Protein AF-A0A9E0L9Y4-F1 (afdb_monomer_lite)

pLDDT: mean 95.51, std 2.84, range [83.06, 98.81]

Sequence (132 aa):
MFTPKTFNIPPLKGISSKTIEEHIKLYEGYVKNANLIIEKMSTLDSEKDPYVAGELFRRFSFEYNGMRNHEVYFASLEGGAVPMNPESHLGKRLLELFGSYESFVKEFSSLAVTRGIGWAVLWYDKNEDKFL

Secondary structure (DSSP, 8-state):
---PPP--PPPPSSS-HHHHHHHHHHHHHHHHHHHHHHHHHHH--TTT-HHHHHHHHHHHHHHHHHHHHHHHHHHHHTT------TTSHHHHHHHHHHSSHHHHHHHHHHHHT-SSS------EETTTTEE-

Radius of gyration: 18.81 Å; chains: 1; bounding box: 45×30×52 Å

Structure (mmCIF, N/CA/C/O backbone):
data_AF-A0A9E0L9Y4-F1
#
_entry.id   AF-A0A9E0L9Y4-F1
#
loop_
_atom_site.group_PDB
_atom_site.id
_atom_site.type_symbol
_atom_site.label_atom_id
_atom_site.label_alt_id
_atom_site.label_comp_id
_atom_site.label_asym_id
_atom_site.label_entity_id
_atom_site.label_seq_id
_atom_site.pdbx_PDB_ins_code
_atom_site.Cartn_x
_atom_site.Cartn_y
_atom_site.Cartn_z
_atom_site.occupancy
_atom_site.B_iso_or_equiv
_atom_site.auth_seq_id
_atom_site.auth_comp_id
_atom_site.auth_asym_id
_atom_site.auth_atom_id
_atom_site.pdbx_PDB_model_num
ATOM 1 N N . MET A 1 1 ? -3.004 -7.851 18.072 1.00 92.69 1 MET A N 1
ATOM 2 C CA . MET A 1 1 ? -2.179 -6.633 17.939 1.00 92.69 1 MET A CA 1
ATOM 3 C C . MET A 1 1 ? -1.202 -6.829 16.794 1.00 92.69 1 MET A C 1
ATOM 5 O O . MET A 1 1 ? -0.738 -7.947 16.607 1.00 92.69 1 MET A O 1
ATOM 9 N N . PHE A 1 2 ? -0.952 -5.790 16.005 1.00 98.00 2 PHE A N 1
ATOM 10 C CA . PHE A 1 2 ? -0.016 -5.792 14.882 1.00 98.00 2 PHE A CA 1
ATOM 11 C C . PHE A 1 2 ? 1.421 -5.563 15.357 1.00 98.00 2 PHE A C 1
ATOM 13 O O . PHE A 1 2 ? 1.645 -4.872 16.351 1.00 98.00 2 PHE A O 1
ATOM 20 N N . THR A 1 3 ? 2.384 -6.105 14.619 1.00 98.19 3 THR A N 1
ATOM 21 C CA . THR A 1 3 ? 3.818 -5.937 14.876 1.00 98.19 3 THR A CA 1
ATOM 22 C C . THR A 1 3 ? 4.461 -5.303 13.645 1.00 98.19 3 THR A C 1
ATOM 24 O O . THR A 1 3 ? 4.167 -5.767 12.540 1.00 98.19 3 THR A O 1
ATOM 27 N N . PRO A 1 4 ? 5.313 -4.270 13.800 1.00 98.12 4 PRO A N 1
ATOM 28 C CA . PRO A 1 4 ? 6.028 -3.698 12.668 1.00 98.12 4 PRO A CA 1
ATOM 29 C C . PRO A 1 4 ? 6.896 -4.755 11.983 1.00 98.12 4 PRO A C 1
ATOM 31 O O . PRO A 1 4 ? 7.601 -5.517 12.646 1.00 98.12 4 PRO A O 1
ATOM 34 N N . LYS A 1 5 ? 6.839 -4.800 10.654 1.00 98.19 5 LYS A N 1
ATOM 35 C CA . LYS A 1 5 ? 7.752 -5.590 9.831 1.00 98.19 5 LYS A CA 1
ATOM 36 C C . LYS A 1 5 ? 9.070 -4.843 9.664 1.00 98.19 5 LYS A C 1
ATOM 38 O O . LYS A 1 5 ? 9.111 -3.615 9.701 1.00 98.19 5 LYS A O 1
ATOM 43 N N . THR A 1 6 ? 10.132 -5.602 9.445 1.00 97.25 6 THR A N 1
ATOM 44 C CA . THR A 1 6 ? 11.429 -5.080 9.023 1.00 97.25 6 THR A CA 1
ATOM 45 C C . THR A 1 6 ? 11.583 -5.266 7.518 1.00 97.25 6 THR A C 1
ATOM 47 O O . THR A 1 6 ? 11.023 -6.201 6.949 1.00 97.25 6 THR A O 1
ATOM 50 N N . PHE A 1 7 ? 12.339 -4.373 6.881 1.00 96.88 7 PHE A N 1
ATOM 51 C CA . PHE A 1 7 ? 12.562 -4.385 5.437 1.00 96.88 7 PHE A CA 1
ATOM 52 C C . PHE A 1 7 ? 14.043 -4.160 5.149 1.00 96.88 7 PHE A C 1
ATOM 54 O O . PHE A 1 7 ? 14.671 -3.293 5.764 1.00 96.88 7 PHE A O 1
ATOM 61 N N . ASN A 1 8 ? 14.601 -4.917 4.210 1.00 94.94 8 ASN A N 1
ATOM 62 C CA . ASN A 1 8 ? 15.976 -4.764 3.753 1.00 94.94 8 ASN A CA 1
ATOM 63 C C . ASN A 1 8 ? 16.010 -4.057 2.392 1.00 94.94 8 ASN A C 1
ATOM 65 O O . ASN A 1 8 ? 16.024 -4.688 1.332 1.00 94.94 8 ASN A O 1
ATOM 69 N N . ILE A 1 9 ? 16.007 -2.724 2.433 1.00 95.94 9 ILE A N 1
ATOM 70 C CA . ILE A 1 9 ? 15.934 -1.876 1.240 1.00 95.94 9 ILE A CA 1
ATOM 71 C C . ILE A 1 9 ? 17.350 -1.404 0.869 1.00 95.94 9 ILE A C 1
ATOM 73 O O . ILE A 1 9 ? 17.975 -0.689 1.659 1.00 95.94 9 ILE A O 1
ATOM 77 N N . PRO A 1 10 ? 17.879 -1.770 -0.315 1.00 94.94 10 PRO A N 1
ATOM 78 C CA . PRO A 1 10 ? 19.172 -1.273 -0.776 1.00 94.94 10 PRO A CA 1
ATOM 79 C C . PRO A 1 10 ? 19.105 0.229 -1.115 1.00 94.94 10 PRO A C 1
ATOM 81 O O . PRO A 1 10 ? 18.015 0.785 -1.258 1.00 94.94 10 PRO A O 1
ATOM 84 N N . PRO A 1 11 ? 20.251 0.915 -1.297 1.00 94.69 11 PRO A N 1
ATOM 85 C CA . PRO A 1 11 ? 20.261 2.298 -1.765 1.00 94.69 11 PRO A CA 1
ATOM 86 C C . PRO A 1 11 ? 19.456 2.471 -3.060 1.00 94.69 11 PRO A C 1
ATOM 88 O O . PRO A 1 11 ? 19.678 1.762 -4.043 1.00 94.69 11 PRO A O 1
ATOM 91 N N . LEU A 1 12 ? 18.531 3.431 -3.063 1.00 94.50 12 LEU A N 1
ATOM 92 C CA . LEU A 1 12 ? 17.633 3.682 -4.187 1.00 94.50 12 LEU A CA 1
ATOM 93 C C . LEU A 1 12 ? 18.107 4.867 -5.030 1.00 94.50 12 LEU A C 1
ATOM 95 O O . LEU A 1 12 ? 18.685 5.836 -4.536 1.00 94.50 12 LEU A O 1
ATOM 99 N N . LYS A 1 13 ? 17.802 4.824 -6.328 1.00 92.50 13 LYS A N 1
ATOM 100 C CA . LYS A 1 13 ? 17.997 5.964 -7.228 1.00 92.50 13 LYS A CA 1
ATOM 101 C C . LYS A 1 13 ? 16.803 6.911 -7.111 1.00 92.50 13 LYS A C 1
ATOM 103 O O . LYS A 1 13 ? 15.674 6.508 -7.359 1.00 92.50 13 LYS A O 1
ATOM 108 N N . GLY A 1 14 ? 17.056 8.173 -6.773 1.00 93.56 14 GLY A N 1
ATOM 109 C CA . GLY A 1 14 ? 16.019 9.213 -6.689 1.00 93.56 14 GLY A CA 1
ATOM 110 C C . GLY A 1 14 ? 15.270 9.282 -5.353 1.00 93.56 14 GLY A C 1
ATOM 111 O O . GLY A 1 14 ? 14.538 10.241 -5.135 1.00 93.56 14 GLY A O 1
ATOM 112 N N . ILE A 1 15 ? 15.496 8.334 -4.436 1.00 95.38 15 ILE A N 1
ATOM 113 C CA . ILE A 1 15 ? 14.976 8.366 -3.063 1.00 95.38 15 ILE A CA 1
ATOM 114 C C . ILE A 1 15 ? 16.157 8.211 -2.108 1.00 95.38 15 ILE A C 1
ATOM 116 O O . ILE A 1 15 ? 16.886 7.224 -2.168 1.00 95.38 15 ILE A O 1
ATOM 120 N N . SER A 1 16 ? 16.369 9.197 -1.237 1.00 96.94 16 SER A N 1
ATOM 121 C CA . SER A 1 16 ? 17.499 9.167 -0.306 1.00 96.94 16 SER A CA 1
ATOM 122 C C . SER A 1 16 ? 17.293 8.131 0.802 1.00 96.94 16 SER A C 1
ATOM 124 O O . SER A 1 16 ? 16.162 7.890 1.232 1.00 96.94 16 SER A O 1
ATOM 126 N N . SER A 1 17 ? 18.385 7.588 1.349 1.00 95.88 17 SER A N 1
ATOM 127 C CA . SER A 1 17 ? 18.316 6.704 2.522 1.00 95.88 17 SER A CA 1
ATOM 128 C C . SER A 1 17 ? 17.635 7.383 3.712 1.00 95.88 17 SER A C 1
ATOM 130 O O . SER A 1 17 ? 16.898 6.734 4.449 1.00 95.88 17 SER A O 1
ATOM 132 N N . LYS A 1 18 ? 17.811 8.705 3.863 1.00 97.75 18 LYS A N 1
ATOM 133 C CA . LYS A 1 18 ? 17.142 9.479 4.914 1.00 97.75 18 LYS A CA 1
ATOM 134 C C . LYS A 1 18 ? 15.627 9.519 4.720 1.00 97.75 18 LYS A C 1
ATOM 136 O O . LYS A 1 18 ? 14.884 9.386 5.683 1.00 97.75 18 LYS A O 1
ATOM 141 N N . THR A 1 19 ? 15.163 9.660 3.479 1.00 97.75 19 THR A N 1
ATOM 142 C CA . THR A 1 19 ? 13.734 9.593 3.153 1.00 97.75 19 THR A CA 1
ATOM 143 C C . THR A 1 19 ? 13.156 8.234 3.536 1.00 97.75 19 THR A C 1
ATOM 145 O O . THR A 1 19 ? 12.106 8.199 4.160 1.00 97.75 19 THR A O 1
ATOM 148 N N . ILE A 1 20 ? 13.844 7.131 3.221 1.00 97.44 20 ILE A N 1
ATOM 149 C CA . ILE A 1 20 ? 13.393 5.782 3.601 1.00 97.44 20 ILE A CA 1
ATOM 150 C C . ILE A 1 20 ? 13.353 5.610 5.124 1.00 97.44 20 ILE A C 1
ATOM 152 O O . ILE A 1 20 ? 12.348 5.134 5.642 1.00 97.44 20 ILE A O 1
ATOM 156 N N . GLU A 1 21 ? 14.388 6.052 5.846 1.00 97.38 21 GLU A N 1
ATOM 157 C CA . GLU A 1 21 ? 14.438 5.992 7.315 1.00 97.38 21 GLU A CA 1
ATOM 158 C C . GLU A 1 21 ? 13.239 6.710 7.958 1.00 97.38 21 GLU A C 1
ATOM 160 O O . GLU A 1 21 ? 12.547 6.145 8.804 1.00 97.38 21 GLU A O 1
ATOM 165 N N . GLU A 1 22 ? 12.957 7.946 7.540 1.00 98.38 22 GLU A N 1
ATOM 166 C CA . GLU A 1 22 ? 11.822 8.710 8.071 1.00 98.38 22 GLU A CA 1
ATOM 167 C C . GLU A 1 22 ? 10.470 8.111 7.649 1.00 98.38 22 GLU A C 1
ATOM 169 O O . GLU A 1 22 ? 9.513 8.121 8.424 1.00 98.38 22 GLU A O 1
ATOM 174 N N . HIS A 1 23 ? 10.386 7.526 6.452 1.00 98.06 23 HIS A N 1
ATOM 175 C CA . HIS A 1 23 ? 9.164 6.881 5.974 1.00 98.06 23 HIS A CA 1
ATOM 176 C C . HIS A 1 23 ? 8.850 5.594 6.757 1.00 98.06 23 HIS A C 1
ATOM 178 O O . HIS A 1 23 ? 7.684 5.310 7.030 1.00 98.06 23 HIS A O 1
ATOM 184 N N . ILE A 1 24 ? 9.874 4.844 7.181 1.00 98.38 24 ILE A N 1
ATOM 185 C CA . ILE A 1 24 ? 9.710 3.680 8.066 1.00 98.38 24 ILE A CA 1
ATOM 186 C C . ILE A 1 24 ? 9.186 4.116 9.443 1.00 98.38 24 ILE A C 1
ATOM 188 O O . ILE A 1 24 ? 8.264 3.489 9.957 1.00 98.38 24 ILE A O 1
ATOM 192 N N . LYS A 1 25 ? 9.671 5.231 10.010 1.00 98.38 25 LYS A N 1
ATOM 193 C CA . LYS A 1 25 ? 9.135 5.770 11.279 1.00 98.38 25 LYS A CA 1
ATOM 194 C C . LYS A 1 25 ? 7.657 6.151 11.169 1.00 98.38 25 LYS A C 1
ATOM 196 O O . LYS A 1 25 ? 6.880 5.904 12.091 1.00 98.38 25 LYS A O 1
ATOM 201 N N . LEU A 1 26 ? 7.248 6.732 10.037 1.00 98.31 26 LEU A N 1
ATOM 202 C CA . LEU A 1 26 ? 5.835 7.006 9.761 1.00 98.31 26 LEU A CA 1
ATOM 203 C C . LEU A 1 26 ? 5.013 5.703 9.735 1.00 98.31 26 LEU A C 1
ATOM 205 O O . LEU A 1 26 ? 3.955 5.635 10.363 1.00 98.31 26 LEU A O 1
ATOM 209 N N . TYR A 1 27 ? 5.525 4.656 9.079 1.00 98.69 27 TYR A N 1
ATOM 210 C CA . TYR A 1 27 ? 4.926 3.318 9.086 1.00 98.69 27 TYR A CA 1
ATOM 211 C C . TYR A 1 27 ? 4.773 2.728 10.494 1.00 98.69 27 TYR A C 1
ATOM 213 O O . TYR A 1 27 ? 3.687 2.272 10.855 1.00 98.69 27 TYR A O 1
ATOM 221 N N . GLU A 1 28 ? 5.819 2.782 11.316 1.00 98.69 28 GLU A N 1
ATOM 222 C CA . GLU A 1 28 ? 5.767 2.328 12.710 1.00 98.69 28 GLU A CA 1
ATOM 223 C C . GLU A 1 28 ? 4.702 3.091 13.512 1.00 98.69 28 GLU A C 1
ATOM 225 O O . GLU A 1 28 ? 4.001 2.509 14.347 1.00 98.69 28 GLU A O 1
ATOM 230 N N . GLY A 1 29 ? 4.519 4.380 13.207 1.00 98.69 29 GLY A N 1
ATOM 231 C CA . GLY A 1 29 ? 3.425 5.201 13.716 1.00 98.69 29 GLY A CA 1
ATOM 232 C C . GLY A 1 29 ? 2.044 4.632 13.378 1.00 98.69 29 GLY A C 1
ATOM 233 O O . GLY A 1 29 ? 1.220 4.486 14.283 1.00 98.69 29 GLY A O 1
ATOM 234 N N . TYR A 1 30 ? 1.805 4.246 12.118 1.00 98.75 30 TYR A N 1
ATOM 235 C CA . TYR A 1 30 ? 0.547 3.609 11.701 1.00 98.75 30 TYR A CA 1
ATOM 236 C C . TYR A 1 30 ? 0.284 2.303 12.462 1.00 98.75 30 TYR A C 1
ATOM 238 O O . TYR A 1 30 ? -0.822 2.090 12.962 1.00 98.75 30 TYR A O 1
ATOM 246 N N . VAL A 1 31 ? 1.305 1.452 12.624 1.00 98.81 31 VAL A N 1
ATOM 247 C CA . VAL A 1 31 ? 1.189 0.194 13.386 1.00 98.81 31 VAL A CA 1
ATOM 248 C C . VAL A 1 31 ? 0.796 0.473 14.839 1.00 98.81 31 VAL A C 1
ATOM 250 O O . VAL A 1 31 ? -0.153 -0.119 15.364 1.00 98.81 31 VAL A O 1
ATOM 253 N N . LYS A 1 32 ? 1.501 1.405 15.493 1.00 98.75 32 LYS A N 1
ATOM 254 C CA . LYS A 1 32 ? 1.240 1.801 16.882 1.00 98.75 32 LYS A CA 1
ATOM 255 C C . LYS A 1 32 ? -0.176 2.347 17.057 1.00 98.75 32 LYS A C 1
ATOM 257 O O . LYS A 1 32 ? -0.869 1.967 17.998 1.00 98.75 32 LYS A O 1
ATOM 262 N N . ASN A 1 33 ? -0.612 3.232 16.168 1.00 98.69 33 ASN A N 1
ATOM 263 C CA . ASN A 1 33 ? -1.914 3.881 16.282 1.00 98.69 33 ASN A CA 1
ATOM 264 C C . ASN A 1 33 ? -3.071 2.925 15.973 1.00 98.69 33 ASN A C 1
ATOM 266 O O . ASN A 1 33 ? -4.084 2.977 16.667 1.00 98.69 33 ASN A O 1
ATOM 270 N N . ALA A 1 34 ? -2.929 2.027 14.991 1.00 98.62 34 ALA A N 1
ATOM 271 C CA . ALA A 1 34 ? -3.931 0.995 14.720 1.00 98.62 34 ALA A CA 1
ATOM 272 C C . ALA A 1 34 ? -4.168 0.115 15.959 1.00 98.62 34 ALA A C 1
ATOM 274 O O . ALA A 1 34 ? -5.309 -0.138 16.341 1.00 98.62 34 ALA A O 1
ATOM 275 N N . ASN A 1 35 ? -3.084 -0.281 16.629 1.00 98.69 35 ASN A N 1
ATOM 276 C CA . ASN A 1 35 ? -3.117 -1.003 17.899 1.00 98.69 35 ASN A CA 1
ATOM 277 C C . ASN A 1 35 ? -3.792 -0.200 19.022 1.00 98.69 35 ASN A C 1
ATOM 279 O O . ASN A 1 35 ? -4.707 -0.706 19.668 1.00 98.69 35 ASN A O 1
ATOM 283 N N . LEU A 1 36 ? -3.405 1.065 19.212 1.00 98.38 36 LEU A N 1
ATOM 284 C CA . LEU A 1 36 ? -4.005 1.939 20.225 1.00 98.38 36 LEU A CA 1
ATOM 285 C C . LEU A 1 36 ? -5.519 2.113 20.021 1.00 98.38 36 LEU A C 1
ATOM 287 O O . LEU A 1 36 ? -6.274 2.216 20.985 1.00 98.38 36 LEU A O 1
ATOM 291 N N . ILE A 1 37 ? -5.984 2.170 18.772 1.00 98.06 37 ILE A N 1
ATOM 292 C CA . ILE A 1 37 ? -7.417 2.285 18.479 1.00 98.06 37 ILE A CA 1
ATOM 293 C C . ILE A 1 37 ? -8.148 0.989 18.823 1.00 98.06 37 ILE A C 1
ATOM 295 O O . ILE A 1 37 ? -9.207 1.064 19.438 1.00 98.06 37 ILE A O 1
ATOM 299 N N . ILE A 1 38 ? -7.576 -0.179 18.507 1.00 97.69 38 ILE A N 1
ATOM 300 C CA . ILE A 1 38 ? -8.135 -1.477 18.920 1.00 97.69 38 ILE A CA 1
ATOM 301 C C . ILE A 1 38 ? -8.293 -1.535 20.446 1.00 97.69 38 ILE A C 1
ATOM 303 O O . ILE A 1 38 ? -9.341 -1.949 20.935 1.00 97.69 38 ILE A O 1
ATOM 307 N N . GLU A 1 39 ? -7.287 -1.078 21.196 1.00 97.50 39 GLU A N 1
ATOM 308 C CA . GLU A 1 39 ? -7.346 -1.012 22.663 1.00 97.50 39 GLU A CA 1
ATOM 309 C C . GLU A 1 39 ? -8.447 -0.070 23.166 1.00 97.50 39 GLU A C 1
ATOM 311 O O . GLU A 1 39 ? -9.162 -0.405 24.103 1.00 97.50 39 GLU A O 1
ATOM 316 N N . LYS A 1 40 ? -8.624 1.100 22.544 1.00 96.62 40 LYS A N 1
ATOM 317 C CA . LYS A 1 40 ? -9.704 2.029 22.919 1.00 96.62 40 LYS A CA 1
ATOM 318 C C . LYS A 1 40 ? -11.085 1.478 22.591 1.00 96.62 40 LYS A C 1
ATOM 320 O O . LYS A 1 40 ? -12.026 1.693 23.343 1.00 96.62 40 LYS A O 1
ATOM 325 N N . MET A 1 41 ? -11.216 0.795 21.459 1.00 95.25 41 MET A N 1
ATOM 326 C CA . MET A 1 41 ? -12.481 0.203 21.040 1.00 95.25 41 MET A CA 1
ATOM 327 C C . MET A 1 41 ? -12.889 -0.978 21.923 1.00 95.25 41 MET A C 1
ATOM 329 O O . MET A 1 41 ? -14.082 -1.194 22.098 1.00 95.25 41 MET A O 1
ATOM 333 N N . SER A 1 42 ? -11.940 -1.723 22.500 1.00 95.06 42 SER A N 1
ATOM 334 C CA . SER A 1 42 ? -12.256 -2.883 23.347 1.00 95.06 42 SER A CA 1
ATOM 335 C C . SER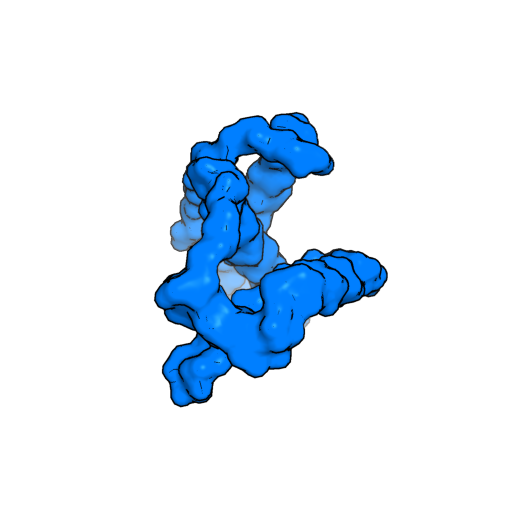 A 1 42 ? -12.882 -2.512 24.695 1.00 95.06 42 SER A C 1
ATOM 337 O O . SER A 1 42 ? -13.516 -3.360 25.320 1.00 95.06 42 SER A O 1
ATOM 339 N N . THR A 1 43 ? -12.726 -1.262 25.137 1.00 94.31 43 THR A N 1
ATOM 340 C CA . THR A 1 43 ? -13.296 -0.747 26.390 1.00 94.31 43 THR A CA 1
ATOM 341 C C . THR A 1 43 ? -14.446 0.238 26.175 1.00 94.31 43 THR A C 1
ATOM 343 O O . THR A 1 43 ? -15.053 0.677 27.152 1.00 94.31 43 THR A O 1
ATOM 346 N N . LEU A 1 44 ? -14.756 0.591 24.922 1.00 94.81 44 LEU A N 1
ATOM 347 C CA . LEU A 1 44 ? -15.803 1.552 24.586 1.00 94.81 44 LEU A CA 1
ATOM 348 C C . LEU A 1 44 ? -17.186 0.891 24.594 1.00 94.81 44 LEU A C 1
ATOM 350 O O . LEU A 1 44 ? -17.420 -0.096 23.900 1.00 94.81 44 LEU A O 1
ATOM 354 N N . ASP A 1 45 ? -18.131 1.503 25.304 1.00 94.31 45 ASP A N 1
ATOM 355 C CA . ASP A 1 45 ? -19.554 1.193 25.174 1.00 94.31 45 ASP A CA 1
ATOM 356 C C . ASP A 1 45 ? -20.129 1.972 23.980 1.00 94.31 45 ASP A C 1
ATOM 358 O O . ASP A 1 45 ? -20.460 3.157 24.074 1.00 94.31 45 ASP A O 1
ATOM 362 N N . SER A 1 46 ? -20.197 1.316 22.822 1.00 90.88 46 SER A N 1
ATOM 363 C CA . SER A 1 46 ? -20.609 1.959 21.571 1.00 90.88 46 SER A CA 1
ATOM 364 C C . SER A 1 46 ? -22.068 2.414 21.556 1.00 90.88 46 SER A C 1
ATOM 366 O O . SER A 1 46 ? -22.414 3.265 20.740 1.00 90.88 46 SER A O 1
ATOM 368 N N . GLU A 1 47 ? -22.923 1.860 22.421 1.00 93.12 47 GLU A N 1
ATOM 369 C CA . GLU A 1 47 ? -24.321 2.292 22.534 1.00 93.12 47 GLU A CA 1
ATOM 370 C C . GLU A 1 47 ? -24.433 3.608 23.308 1.00 93.12 47 GLU A C 1
ATOM 372 O O . GLU A 1 47 ? -25.285 4.440 22.991 1.00 93.12 47 GLU A O 1
ATOM 377 N N . LYS A 1 48 ? -23.545 3.824 24.287 1.00 95.69 48 LYS A N 1
ATOM 378 C CA . LYS A 1 48 ? -23.493 5.073 25.059 1.00 95.69 48 LYS A CA 1
ATOM 379 C C . LYS A 1 48 ? -22.808 6.206 24.305 1.00 95.69 48 LYS A C 1
ATOM 381 O O . LYS A 1 48 ? -23.278 7.337 24.384 1.00 95.69 48 LYS A O 1
ATOM 386 N N . ASP A 1 49 ? -21.754 5.903 23.545 1.00 95.81 49 ASP A N 1
ATOM 387 C CA . ASP A 1 49 ? -20.944 6.903 22.837 1.00 95.81 49 ASP A CA 1
ATOM 388 C C . ASP A 1 49 ? -20.825 6.622 21.320 1.00 95.81 49 ASP A C 1
ATOM 390 O O . ASP A 1 49 ? -19.717 6.459 20.788 1.00 95.81 49 ASP A O 1
ATOM 394 N N . PRO A 1 50 ? -21.942 6.602 20.564 1.00 95.44 50 PRO A N 1
ATOM 395 C CA . PRO A 1 50 ? -21.949 6.199 19.153 1.00 95.44 50 PRO A CA 1
ATOM 396 C C . PRO A 1 50 ? -21.098 7.104 18.248 1.00 95.44 50 PRO A C 1
ATOM 398 O O . PRO A 1 50 ? -20.496 6.631 17.283 1.00 95.44 50 PRO A O 1
ATOM 401 N N . TYR A 1 51 ? -20.983 8.397 18.571 1.00 96.69 51 TYR A N 1
ATOM 402 C CA . TYR A 1 51 ? -20.122 9.327 17.829 1.00 96.69 51 TYR A CA 1
ATOM 403 C C . TYR A 1 51 ? -18.634 9.000 17.994 1.00 96.69 51 TYR A C 1
ATOM 405 O O . TYR A 1 51 ? -17.880 9.029 17.021 1.00 96.69 51 TYR A O 1
ATOM 413 N N . VAL A 1 52 ? -18.208 8.654 19.214 1.00 96.50 52 VAL A N 1
ATOM 414 C CA . VAL A 1 52 ? -16.818 8.267 19.489 1.00 96.50 52 VAL A CA 1
ATOM 415 C C . VAL A 1 52 ? -16.507 6.945 18.800 1.00 96.50 52 VAL A C 1
ATOM 417 O O . VAL A 1 52 ? -15.461 6.824 18.163 1.00 96.50 52 VAL A O 1
ATOM 420 N N . ALA A 1 53 ? -17.433 5.983 18.860 1.00 96.56 53 ALA A N 1
ATOM 421 C CA . ALA A 1 53 ? -17.294 4.715 18.156 1.00 96.56 53 ALA A CA 1
ATOM 422 C C . ALA A 1 53 ? -17.102 4.941 16.649 1.00 96.56 53 ALA A C 1
ATOM 424 O O . ALA A 1 53 ? -16.131 4.447 16.075 1.00 96.56 53 ALA A O 1
ATOM 425 N N . GLY A 1 54 ? -17.966 5.750 16.023 1.00 97.31 54 GLY A N 1
ATOM 426 C CA . GLY A 1 54 ? -17.873 6.089 14.601 1.00 97.31 54 GLY A CA 1
ATOM 427 C C . GLY A 1 54 ? -16.522 6.694 14.207 1.00 97.31 54 GLY A C 1
ATOM 428 O O . GLY A 1 54 ? -15.898 6.246 13.241 1.00 97.31 54 GLY A O 1
ATOM 429 N N . GLU A 1 55 ? -16.013 7.653 14.986 1.00 97.50 55 GLU A N 1
ATOM 430 C CA . GLU A 1 55 ? -14.704 8.257 14.717 1.00 97.50 55 GLU A CA 1
ATOM 431 C C . GLU A 1 55 ? -13.539 7.279 14.916 1.00 97.50 55 GLU A C 1
ATOM 433 O O . GLU A 1 55 ? -12.587 7.301 14.130 1.00 97.50 55 GLU A O 1
ATOM 438 N N . LEU A 1 56 ? -13.608 6.381 15.906 1.00 97.81 56 LEU A N 1
ATOM 439 C CA . LEU A 1 56 ? -12.599 5.333 16.083 1.00 97.81 56 LEU A CA 1
ATOM 440 C C . LEU A 1 56 ? -12.598 4.347 14.911 1.00 97.81 56 LEU A C 1
ATOM 442 O O . LEU A 1 56 ? -11.521 4.037 14.410 1.00 97.81 56 LEU A O 1
ATOM 446 N N . PHE A 1 57 ? -13.759 3.919 14.406 1.00 96.12 57 PHE A N 1
ATOM 447 C CA . PHE A 1 57 ? -13.839 3.059 13.216 1.00 96.12 57 PHE A CA 1
ATOM 448 C C . PHE A 1 57 ? -13.250 3.737 11.971 1.00 96.12 57 PHE A C 1
ATOM 450 O O . PHE A 1 57 ? -12.448 3.142 11.237 1.00 96.12 57 PHE A O 1
ATOM 457 N N . ARG A 1 58 ? -13.605 5.007 11.742 1.00 97.75 58 ARG A N 1
ATOM 458 C CA . ARG A 1 58 ? -13.075 5.795 10.622 1.00 97.75 58 ARG A CA 1
ATOM 459 C C . ARG A 1 58 ? -11.560 5.956 10.735 1.00 97.75 58 ARG A C 1
ATOM 461 O O . ARG A 1 58 ? -10.837 5.760 9.757 1.00 97.75 58 ARG A O 1
ATOM 468 N N . ARG A 1 59 ? -11.062 6.284 11.932 1.00 98.12 59 ARG A N 1
ATOM 469 C CA . ARG A 1 59 ? -9.628 6.454 12.176 1.00 98.12 59 ARG A CA 1
ATOM 470 C C . ARG A 1 59 ? -8.872 5.132 12.094 1.00 98.12 59 ARG A C 1
ATOM 472 O O . ARG A 1 59 ? -7.789 5.116 11.519 1.00 98.12 59 ARG A O 1
ATOM 479 N N . PHE A 1 60 ? -9.439 4.036 12.593 1.00 98.38 60 PHE A N 1
ATOM 480 C CA . PHE A 1 60 ? -8.848 2.705 12.472 1.00 98.38 60 PHE A CA 1
ATOM 481 C C . PHE A 1 60 ? -8.613 2.351 11.009 1.00 98.38 60 PHE A C 1
ATOM 483 O O . PHE A 1 60 ? -7.515 1.941 10.653 1.00 98.38 60 PHE A O 1
ATOM 490 N N . SER A 1 61 ? -9.606 2.591 10.151 1.00 97.88 61 SER A N 1
ATOM 491 C CA . SER A 1 61 ? -9.483 2.345 8.712 1.00 97.88 61 SER A CA 1
ATOM 492 C C . SER A 1 61 ? -8.325 3.137 8.093 1.00 97.88 61 SER A C 1
ATOM 494 O O . SER A 1 61 ? -7.593 2.602 7.265 1.00 97.88 61 SER A O 1
ATOM 496 N N . PHE A 1 62 ? -8.109 4.387 8.515 1.00 98.12 62 PHE A 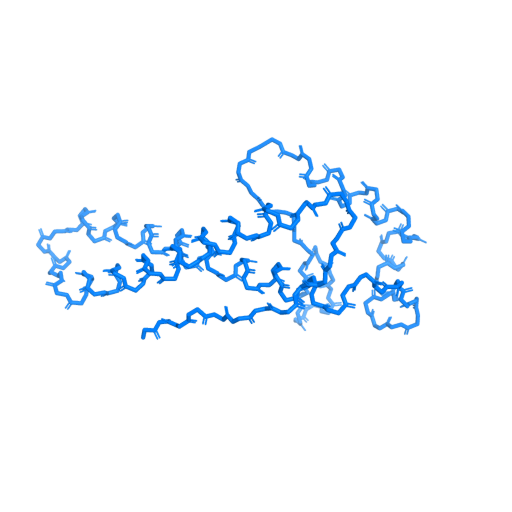N 1
ATOM 497 C CA . PHE A 1 62 ? -6.969 5.189 8.062 1.00 98.12 62 PHE A CA 1
ATOM 498 C C . PHE A 1 62 ? -5.624 4.609 8.526 1.00 98.12 62 PHE A C 1
ATOM 500 O O . PHE A 1 62 ? -4.736 4.404 7.703 1.00 98.12 62 PHE A O 1
ATOM 507 N N . GLU A 1 63 ? -5.478 4.302 9.819 1.00 98.50 63 GLU A N 1
ATOM 508 C CA . GLU A 1 63 ? -4.225 3.759 10.366 1.00 98.50 63 GLU A CA 1
ATOM 509 C C . GLU A 1 63 ? -3.916 2.360 9.812 1.00 98.50 63 GLU A C 1
ATOM 511 O O . GLU A 1 63 ? -2.785 2.074 9.428 1.00 98.50 63 GLU A O 1
ATOM 516 N N . TYR A 1 64 ? -4.930 1.497 9.710 1.00 98.56 64 TYR A N 1
ATOM 517 C CA . TYR A 1 64 ? -4.796 0.137 9.197 1.00 98.56 64 TYR A CA 1
ATOM 518 C C . TYR A 1 64 ? -4.372 0.123 7.727 1.00 98.56 64 TYR A C 1
ATOM 520 O O . TYR A 1 64 ? -3.432 -0.583 7.364 1.00 98.56 64 TYR A O 1
ATOM 528 N N . ASN A 1 65 ? -5.034 0.913 6.875 1.00 98.19 65 ASN A N 1
ATOM 529 C CA . ASN A 1 65 ? -4.656 0.997 5.464 1.00 98.19 65 ASN A CA 1
ATOM 530 C C . ASN A 1 65 ? -3.305 1.695 5.287 1.00 98.19 65 ASN A C 1
ATOM 532 O O . ASN A 1 65 ? -2.514 1.269 4.451 1.00 98.19 65 ASN A O 1
ATOM 536 N N . GLY A 1 66 ? -2.993 2.700 6.115 1.00 98.38 66 GLY A N 1
ATOM 537 C CA . GLY A 1 66 ? -1.655 3.285 6.195 1.00 98.38 66 GLY A CA 1
ATOM 538 C C . GLY A 1 66 ? -0.601 2.209 6.446 1.00 98.38 66 GLY A C 1
ATOM 539 O O . GLY A 1 66 ? 0.309 2.044 5.640 1.00 98.38 66 GLY A O 1
ATOM 540 N N . MET A 1 67 ? -0.778 1.393 7.485 1.00 98.62 67 MET A N 1
ATOM 541 C CA . MET A 1 67 ? 0.100 0.262 7.785 1.00 98.62 67 MET A CA 1
ATOM 542 C C . MET A 1 67 ? 0.226 -0.706 6.595 1.00 98.62 67 MET A C 1
ATOM 544 O O . MET A 1 67 ? 1.339 -0.991 6.162 1.00 98.62 67 MET A O 1
ATOM 548 N N . ARG A 1 68 ? -0.888 -1.206 6.042 1.00 98.38 68 ARG A N 1
ATOM 549 C CA . ARG A 1 68 ? -0.860 -2.226 4.976 1.00 98.38 68 ARG A CA 1
ATOM 550 C C . ARG A 1 68 ? -0.263 -1.726 3.666 1.00 98.38 68 ARG A C 1
ATOM 552 O O . ARG A 1 68 ? 0.515 -2.453 3.054 1.00 98.38 68 ARG A O 1
ATOM 559 N N . ASN A 1 69 ? -0.567 -0.498 3.261 1.00 98.19 69 ASN A N 1
ATOM 560 C CA . ASN A 1 69 ? -0.019 0.062 2.027 1.00 98.19 69 ASN A CA 1
ATOM 561 C C . ASN A 1 69 ? 1.498 0.251 2.130 1.00 98.19 69 ASN A C 1
ATOM 563 O O . ASN A 1 69 ? 2.216 -0.074 1.188 1.00 98.19 69 ASN A O 1
ATOM 567 N N . HIS A 1 70 ? 2.001 0.692 3.288 1.00 98.56 70 HIS A N 1
ATOM 568 C CA . HIS A 1 70 ? 3.443 0.806 3.511 1.00 98.56 70 HIS A CA 1
ATOM 569 C C . HIS A 1 70 ? 4.134 -0.562 3.545 1.00 98.56 70 HIS A C 1
ATOM 571 O O . HIS A 1 70 ? 5.237 -0.684 3.023 1.00 98.56 70 HIS A O 1
ATOM 577 N N . GLU A 1 71 ? 3.494 -1.603 4.091 1.00 98.50 71 GLU A N 1
ATOM 578 C CA . GLU A 1 71 ? 4.047 -2.964 4.029 1.00 98.50 71 GLU A CA 1
ATOM 579 C C . GLU A 1 71 ? 4.240 -3.440 2.586 1.00 98.50 71 GLU A C 1
ATOM 581 O O . GLU A 1 71 ? 5.283 -4.010 2.275 1.00 98.50 71 GLU A O 1
ATOM 586 N N . VAL A 1 72 ? 3.264 -3.193 1.705 1.00 97.62 72 VAL A N 1
ATOM 587 C CA . VAL A 1 72 ? 3.374 -3.529 0.274 1.00 97.62 72 VAL A CA 1
ATOM 588 C C . VAL A 1 72 ? 4.448 -2.677 -0.403 1.00 97.62 72 VAL A C 1
ATOM 590 O O . VAL A 1 72 ? 5.282 -3.207 -1.134 1.00 97.62 72 VAL A O 1
ATOM 593 N N . TYR A 1 73 ? 4.464 -1.371 -0.129 1.00 97.69 73 TYR A N 1
ATOM 594 C CA . TYR A 1 73 ? 5.438 -0.436 -0.687 1.00 97.69 73 TYR A CA 1
ATOM 595 C C . TYR A 1 73 ? 6.875 -0.828 -0.341 1.00 97.69 73 TYR A C 1
ATOM 597 O O . TYR A 1 73 ? 7.694 -0.994 -1.240 1.00 97.69 73 TYR A O 1
ATOM 605 N N . PHE A 1 74 ? 7.193 -1.028 0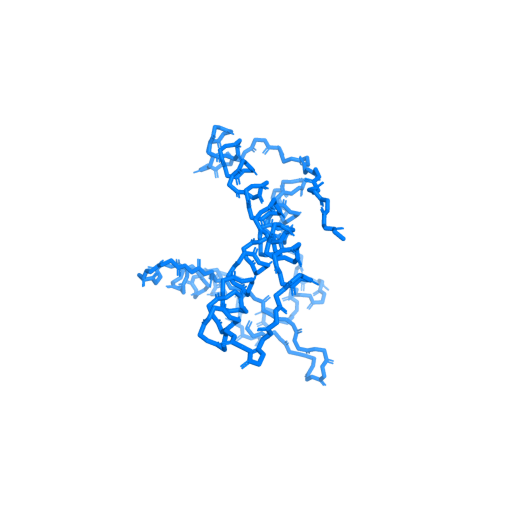.938 1.00 98.00 74 PHE A N 1
ATOM 606 C CA . PHE A 1 74 ? 8.559 -1.348 1.341 1.00 98.00 74 PHE A CA 1
ATOM 607 C C . PHE A 1 74 ? 8.995 -2.732 0.868 1.00 98.00 74 PHE A C 1
ATOM 609 O O . PHE A 1 74 ? 10.111 -2.854 0.371 1.00 98.00 74 PHE A O 1
ATOM 616 N N . ALA A 1 75 ? 8.109 -3.733 0.926 1.00 97.19 75 ALA A N 1
ATOM 617 C CA . ALA A 1 75 ? 8.395 -5.056 0.373 1.00 97.19 75 ALA A CA 1
ATOM 618 C C . ALA A 1 75 ? 8.711 -4.996 -1.135 1.00 97.19 75 ALA A C 1
ATOM 620 O O . ALA A 1 75 ? 9.592 -5.706 -1.607 1.00 97.19 75 ALA A O 1
ATOM 621 N N . SER A 1 76 ? 8.049 -4.109 -1.893 1.00 94.94 76 SER A N 1
ATOM 622 C CA . SER A 1 76 ? 8.314 -3.926 -3.331 1.00 94.94 76 SER A CA 1
ATOM 623 C C . SER A 1 76 ? 9.682 -3.309 -3.655 1.00 94.94 76 SER A C 1
ATOM 625 O O . SER A 1 76 ? 10.121 -3.362 -4.801 1.00 94.94 76 SER A O 1
ATOM 627 N N . LEU A 1 77 ? 10.356 -2.723 -2.660 1.00 95.94 77 LEU A N 1
ATOM 628 C CA . LEU A 1 77 ? 11.674 -2.098 -2.804 1.00 95.94 77 LEU A CA 1
ATOM 629 C C . LEU A 1 77 ? 12.817 -3.023 -2.366 1.00 95.94 77 LEU A C 1
ATOM 631 O O . LEU A 1 77 ? 13.986 -2.715 -2.619 1.00 95.94 77 LEU A O 1
ATOM 635 N N . GLU A 1 78 ? 12.506 -4.135 -1.700 1.00 94.94 78 GLU A N 1
ATOM 636 C CA . GLU A 1 78 ? 13.506 -5.112 -1.278 1.00 94.94 78 GLU A CA 1
ATOM 637 C C . GLU A 1 78 ? 14.160 -5.786 -2.489 1.00 94.94 78 GLU A C 1
ATOM 639 O O . GLU A 1 78 ? 13.532 -6.025 -3.518 1.00 94.94 78 GLU A O 1
ATOM 644 N N . GLY A 1 79 ? 15.460 -6.072 -2.391 1.00 91.81 79 GLY A N 1
ATOM 645 C CA . GLY A 1 79 ? 16.227 -6.656 -3.501 1.00 91.81 79 GLY A CA 1
ATOM 646 C C . GLY A 1 79 ? 16.558 -5.687 -4.645 1.00 91.81 79 GLY A C 1
ATOM 647 O O . GLY A 1 79 ? 17.379 -6.021 -5.497 1.00 91.81 79 GLY A O 1
ATOM 648 N N . GLY A 1 80 ? 16.015 -4.466 -4.622 1.00 90.00 80 GLY A N 1
ATOM 649 C CA . GLY A 1 80 ? 16.285 -3.430 -5.614 1.00 90.00 80 GLY A CA 1
ATOM 650 C C . GLY A 1 80 ? 15.525 -3.627 -6.928 1.00 90.00 80 GLY A C 1
ATOM 651 O O . GLY A 1 80 ? 14.731 -4.548 -7.097 1.00 90.00 80 GLY A O 1
ATOM 652 N N . ALA A 1 81 ? 15.751 -2.716 -7.876 1.00 89.12 81 ALA A N 1
ATOM 653 C CA . ALA A 1 81 ? 15.045 -2.738 -9.151 1.00 89.12 81 ALA A CA 1
ATOM 654 C C . ALA A 1 81 ? 15.473 -3.937 -10.010 1.00 89.12 81 ALA A C 1
ATOM 656 O O . ALA A 1 81 ? 16.651 -4.096 -10.334 1.00 89.12 81 ALA A O 1
ATOM 657 N N . VAL A 1 82 ? 14.490 -4.725 -10.440 1.00 89.31 82 VAL A N 1
ATOM 658 C CA . VAL A 1 82 ? 14.663 -5.828 -11.389 1.00 89.31 82 VAL A CA 1
ATOM 659 C C . VAL A 1 82 ? 13.940 -5.466 -12.689 1.00 89.31 82 VAL A C 1
ATOM 661 O O . VAL A 1 82 ? 12.811 -4.973 -12.629 1.00 89.31 82 VAL A O 1
ATOM 664 N N . PRO A 1 83 ? 14.553 -5.679 -13.869 1.00 91.12 83 PRO A N 1
ATOM 665 C CA . PRO A 1 83 ? 13.869 -5.471 -15.139 1.00 91.12 83 PRO A CA 1
ATOM 666 C C . PRO A 1 83 ? 12.587 -6.300 -15.235 1.00 91.12 83 PRO A C 1
ATOM 668 O O . PRO A 1 83 ? 12.549 -7.459 -14.816 1.00 91.12 83 PRO A O 1
ATOM 671 N N . MET A 1 84 ? 11.545 -5.719 -15.828 1.00 92.38 84 MET A N 1
ATOM 672 C CA . MET A 1 84 ? 10.307 -6.441 -16.100 1.00 92.38 84 MET A CA 1
ATOM 673 C C . MET A 1 84 ? 10.597 -7.621 -17.040 1.00 92.38 84 MET A C 1
ATOM 675 O O . MET A 1 84 ? 11.228 -7.454 -18.083 1.00 92.38 84 MET A O 1
ATOM 679 N N . ASN A 1 85 ? 10.145 -8.818 -16.658 1.00 95.06 85 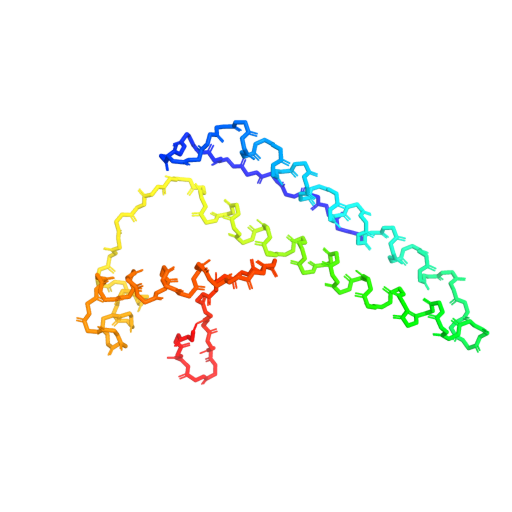ASN A N 1
ATOM 680 C CA . ASN A 1 85 ? 10.232 -10.005 -17.501 1.00 95.06 85 ASN A CA 1
ATOM 681 C C . ASN A 1 85 ? 8.955 -10.130 -18.355 1.00 95.06 85 ASN A C 1
ATOM 683 O O . ASN A 1 85 ? 7.909 -10.475 -17.789 1.00 95.06 85 ASN A O 1
ATOM 687 N N . PRO A 1 86 ? 9.020 -9.925 -19.686 1.00 94.88 86 PRO A N 1
ATOM 688 C CA . PRO A 1 86 ? 7.844 -9.979 -20.555 1.00 94.88 86 PRO A CA 1
ATOM 689 C C . PRO A 1 86 ? 7.216 -11.374 -20.610 1.00 94.88 86 PRO A C 1
ATOM 691 O O . PRO A 1 86 ? 6.026 -11.495 -20.876 1.00 94.88 86 PRO A O 1
ATOM 694 N N . GLU A 1 87 ? 7.982 -12.422 -20.292 1.00 96.12 87 GLU A N 1
ATOM 695 C CA . GLU A 1 87 ? 7.483 -13.796 -20.281 1.00 96.12 87 GLU A CA 1
ATOM 696 C C . GLU A 1 87 ? 6.772 -14.188 -18.982 1.00 96.12 87 GLU A C 1
ATOM 698 O O . GLU A 1 87 ? 6.090 -15.217 -18.932 1.00 96.12 87 GLU A O 1
ATOM 703 N N . SER A 1 88 ? 6.917 -13.375 -17.932 1.00 94.81 88 SER A N 1
ATOM 704 C CA . SER A 1 88 ? 6.214 -13.583 -16.667 1.00 94.81 88 SER A CA 1
ATOM 705 C C . SER A 1 88 ? 4.709 -13.368 -16.827 1.00 94.81 88 SER A C 1
ATOM 707 O O . SER A 1 88 ? 4.262 -12.657 -17.725 1.00 94.81 88 SER A O 1
ATOM 709 N N . HIS A 1 89 ? 3.914 -13.942 -15.921 1.00 91.69 89 HIS A N 1
ATOM 710 C CA . HIS A 1 89 ? 2.462 -13.756 -15.940 1.00 91.69 89 HIS A CA 1
ATOM 711 C C . HIS A 1 89 ? 2.071 -12.268 -15.872 1.00 91.69 89 HIS A C 1
ATOM 713 O O . HIS A 1 89 ? 1.271 -11.809 -16.680 1.00 91.69 89 HIS A O 1
ATOM 719 N N . LEU A 1 90 ? 2.708 -11.494 -14.983 1.00 92.62 90 LEU A N 1
ATOM 720 C CA . LEU A 1 90 ? 2.520 -10.042 -14.906 1.00 92.62 90 LEU A CA 1
ATOM 721 C C . LEU A 1 90 ? 2.932 -9.344 -16.211 1.00 92.62 90 LEU A C 1
ATOM 723 O O . LEU A 1 90 ? 2.175 -8.533 -16.731 1.00 92.62 90 LEU A O 1
ATOM 727 N N . GLY A 1 91 ? 4.109 -9.673 -16.753 1.00 94.56 91 GLY A N 1
ATOM 728 C CA . GLY A 1 91 ? 4.622 -9.069 -17.985 1.00 94.56 91 GLY A CA 1
ATOM 729 C C . GLY A 1 91 ? 3.671 -9.260 -19.164 1.00 94.56 91 GLY A C 1
ATOM 730 O O . GLY A 1 91 ? 3.294 -8.283 -19.804 1.00 94.56 91 GLY A O 1
ATOM 731 N N . LYS A 1 92 ? 3.201 -10.493 -19.386 1.00 94.31 92 LYS A N 1
ATOM 732 C CA . LYS A 1 92 ? 2.228 -10.813 -20.442 1.00 94.31 92 LYS A CA 1
ATOM 733 C C . LYS A 1 92 ? 0.953 -9.994 -20.305 1.00 94.31 92 LYS A C 1
ATOM 735 O O . LYS A 1 92 ? 0.535 -9.361 -21.267 1.00 94.31 92 LYS A O 1
ATOM 740 N N . ARG A 1 93 ? 0.382 -9.934 -19.099 1.00 92.38 93 ARG A N 1
ATOM 741 C CA . ARG A 1 93 ? -0.844 -9.167 -18.854 1.00 92.38 93 ARG A CA 1
ATOM 742 C C . ARG A 1 93 ? -0.658 -7.663 -19.049 1.00 92.38 93 ARG A C 1
ATOM 744 O O . ARG A 1 93 ? -1.530 -7.020 -19.621 1.00 92.38 93 ARG A O 1
ATOM 751 N N . LEU A 1 94 ? 0.473 -7.096 -18.629 1.00 93.88 94 LEU A N 1
ATOM 752 C CA . LEU A 1 94 ? 0.768 -5.682 -18.876 1.00 93.88 94 LEU A CA 1
ATOM 753 C C . LEU A 1 94 ? 0.895 -5.381 -20.374 1.00 93.88 94 LEU A C 1
ATOM 755 O O . LEU A 1 94 ? 0.379 -4.369 -20.839 1.00 93.88 94 LEU A O 1
ATOM 759 N N . LEU A 1 95 ? 1.541 -6.261 -21.142 1.00 94.94 95 LEU A N 1
ATOM 760 C CA . LEU A 1 95 ? 1.661 -6.095 -22.592 1.00 94.94 95 LEU A CA 1
ATOM 761 C C . LEU A 1 95 ? 0.310 -6.247 -23.305 1.00 94.94 95 LEU A C 1
ATOM 763 O O . LEU A 1 95 ? 0.034 -5.490 -24.230 1.00 94.94 95 LEU A O 1
ATOM 767 N N . GLU A 1 96 ? -0.550 -7.163 -22.856 1.00 93.31 96 GLU A N 1
ATOM 768 C CA . GLU A 1 96 ? -1.922 -7.306 -23.363 1.00 93.31 96 GLU A CA 1
ATOM 769 C C . GLU A 1 96 ? -2.772 -6.051 -23.106 1.00 93.31 96 GLU A C 1
ATOM 771 O O . GLU A 1 96 ? -3.519 -5.629 -23.986 1.00 93.31 96 GLU A O 1
ATOM 776 N N . LEU A 1 97 ? -2.654 -5.444 -21.918 1.00 92.06 97 LEU A N 1
ATOM 777 C CA . LEU A 1 97 ? -3.472 -4.295 -21.510 1.00 92.06 97 LEU A CA 1
ATOM 778 C C . LEU A 1 97 ? -2.982 -2.964 -22.090 1.00 92.06 97 LEU A C 1
ATOM 780 O O . LEU A 1 97 ? -3.791 -2.148 -22.523 1.00 92.06 97 LEU A O 1
ATOM 784 N N . PHE A 1 98 ? -1.669 -2.738 -22.098 1.00 93.44 98 PHE A N 1
ATOM 785 C CA . PHE A 1 98 ? -1.079 -1.434 -22.422 1.00 93.44 98 PHE A CA 1
ATOM 786 C C . PHE A 1 98 ? -0.336 -1.420 -23.767 1.00 93.44 98 PHE A C 1
ATOM 788 O O . PHE A 1 98 ? 0.154 -0.376 -24.204 1.00 93.44 98 PHE A O 1
ATOM 795 N N . GLY A 1 99 ? -0.196 -2.574 -24.426 1.00 95.31 99 GLY A N 1
ATOM 796 C CA . GLY A 1 99 ? 0.532 -2.751 -25.688 1.00 95.31 99 GLY A CA 1
ATOM 797 C C . GLY A 1 99 ? 2.060 -2.718 -25.553 1.00 95.31 99 GLY A C 1
ATOM 798 O O . GLY A 1 99 ? 2.761 -3.360 -26.331 1.00 95.31 99 GLY A O 1
ATOM 799 N N . SER A 1 100 ? 2.596 -1.995 -24.567 1.00 95.69 100 SER A N 1
ATOM 800 C CA . SER A 1 100 ? 4.023 -1.970 -24.234 1.00 95.69 100 SER A CA 1
ATOM 801 C C . SER A 1 100 ? 4.247 -1.654 -22.754 1.00 95.69 100 SER A C 1
ATOM 803 O O . SER A 1 100 ? 3.386 -1.073 -22.087 1.00 95.69 100 SER A O 1
ATOM 805 N N . TYR A 1 101 ? 5.424 -2.007 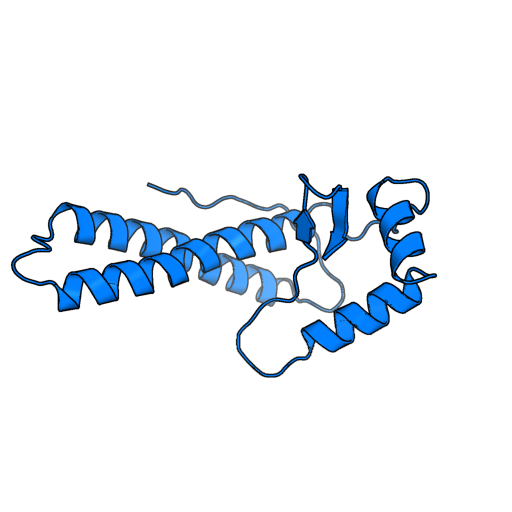-22.236 1.00 94.44 101 TYR A N 1
ATOM 806 C CA . TYR A 1 101 ? 5.800 -1.660 -20.866 1.00 94.44 101 TYR A CA 1
ATOM 807 C C . TYR A 1 101 ? 5.985 -0.149 -20.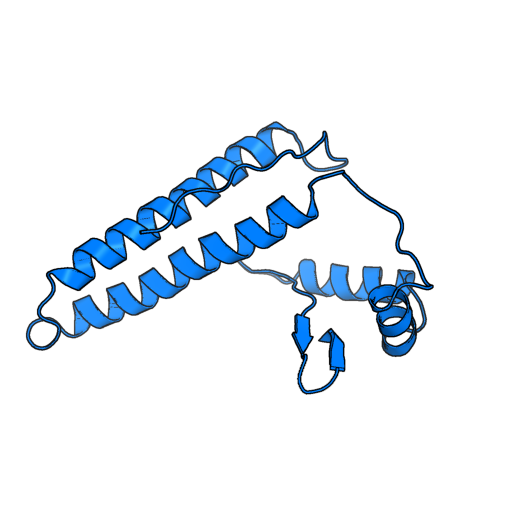697 1.00 94.44 101 TYR A C 1
ATOM 809 O O . TYR A 1 101 ? 5.637 0.418 -19.665 1.00 94.44 101 TYR A O 1
ATOM 817 N N . GLU A 1 102 ? 6.482 0.525 -21.730 1.00 96.44 102 GLU A N 1
ATOM 818 C CA . GLU A 1 102 ? 6.667 1.971 -21.761 1.00 96.44 102 GLU A CA 1
ATOM 819 C C . GLU A 1 102 ? 5.324 2.706 -21.677 1.00 96.44 102 GLU A C 1
ATOM 821 O O . GLU A 1 102 ? 5.206 3.684 -20.934 1.00 96.44 102 GLU A O 1
ATOM 826 N N . SER A 1 103 ? 4.302 2.212 -22.387 1.00 96.81 103 SER A N 1
ATOM 827 C CA . SER A 1 103 ? 2.924 2.707 -22.275 1.00 96.81 103 SER A CA 1
ATOM 828 C C . SER A 1 103 ? 2.405 2.560 -20.847 1.00 96.81 103 SER A C 1
ATOM 830 O O . SER A 1 103 ? 1.928 3.539 -20.274 1.00 96.81 103 SER A O 1
ATOM 832 N N . PHE A 1 104 ? 2.575 1.377 -20.243 1.00 95.81 104 PHE A N 1
ATOM 833 C CA . PHE A 1 104 ? 2.184 1.133 -18.853 1.00 95.81 104 PHE A CA 1
ATOM 834 C C . PHE A 1 104 ? 2.865 2.115 -17.891 1.00 95.81 104 PHE A C 1
ATOM 836 O O . PHE A 1 104 ? 2.189 2.793 -17.119 1.00 95.81 104 PHE A O 1
ATOM 843 N N . VAL A 1 105 ? 4.194 2.249 -17.959 1.00 95.44 105 VAL A N 1
ATOM 844 C CA . VAL A 1 105 ? 4.947 3.159 -17.082 1.00 95.44 105 VAL A CA 1
ATOM 845 C C . VAL A 1 105 ? 4.470 4.597 -17.256 1.00 95.44 105 VAL A C 1
ATOM 847 O O . VAL A 1 105 ? 4.314 5.307 -16.262 1.00 95.44 105 VAL A O 1
ATOM 850 N N . LYS A 1 106 ? 4.207 5.038 -18.490 1.00 97.19 106 LYS A N 1
ATOM 851 C CA . LYS A 1 106 ? 3.708 6.387 -18.772 1.00 97.19 106 LYS A CA 1
ATOM 852 C C . LYS A 1 106 ? 2.338 6.629 -18.135 1.00 97.19 106 LYS A C 1
ATOM 854 O O . LYS A 1 106 ? 2.161 7.642 -17.458 1.00 97.19 106 LYS A O 1
ATOM 859 N N . GLU A 1 107 ? 1.386 5.724 -18.339 1.00 95.38 107 GLU A N 1
ATOM 860 C CA . GLU A 1 107 ? 0.026 5.856 -17.806 1.00 95.38 107 GLU A CA 1
ATOM 861 C C . GLU A 1 107 ? 0.003 5.760 -16.279 1.00 95.38 107 GLU A C 1
ATOM 863 O O . GLU A 1 107 ? -0.541 6.642 -15.611 1.00 95.38 107 GLU A O 1
ATOM 868 N N . PHE A 1 108 ? 0.685 4.763 -15.711 1.00 96.19 108 PHE A N 1
ATOM 869 C CA . PHE A 1 108 ? 0.784 4.579 -14.265 1.00 96.19 108 PHE A CA 1
ATOM 870 C C . PHE A 1 108 ? 1.465 5.774 -13.581 1.00 96.19 108 PHE A C 1
ATOM 872 O O . PHE A 1 108 ? 1.007 6.250 -12.541 1.00 96.19 108 PHE A O 1
ATOM 879 N N . SER A 1 109 ? 2.519 6.328 -14.190 1.00 95.69 109 SER A N 1
ATOM 880 C CA . SER A 1 109 ? 3.182 7.534 -13.674 1.00 95.69 109 SER A CA 1
ATOM 881 C C . SER A 1 109 ? 2.279 8.766 -13.753 1.00 95.69 109 SER A C 1
ATOM 883 O O . SER A 1 109 ? 2.305 9.604 -12.852 1.00 95.69 109 SER A O 1
ATOM 885 N N . SER A 1 110 ? 1.452 8.875 -14.799 1.00 95.62 110 SER A N 1
ATOM 886 C CA . SER A 1 110 ? 0.458 9.947 -14.912 1.00 95.62 110 SER A CA 1
ATOM 887 C C . SER A 1 110 ? -0.624 9.842 -13.834 1.00 95.62 110 SER A C 1
ATOM 889 O O . SER A 1 110 ? -1.086 10.865 -13.335 1.00 95.62 110 SER A O 1
ATOM 891 N N . LEU A 1 111 ? -1.020 8.626 -13.451 1.00 94.62 111 LEU A N 1
ATOM 892 C CA . LEU A 1 111 ? -1.927 8.408 -12.325 1.00 94.62 111 LEU A CA 1
ATOM 893 C C . LEU A 1 111 ? -1.264 8.812 -10.999 1.00 94.62 111 LEU A C 1
ATOM 895 O O . LEU A 1 111 ? -1.874 9.515 -10.192 1.00 94.62 111 LEU A O 1
ATOM 899 N N . ALA A 1 112 ? -0.002 8.424 -10.797 1.00 95.62 112 ALA A N 1
ATOM 900 C CA . ALA A 1 112 ? 0.749 8.670 -9.565 1.00 95.62 112 ALA A CA 1
ATOM 901 C C . ALA A 1 112 ? 0.999 10.158 -9.255 1.00 95.62 112 ALA A C 1
ATOM 903 O O . ALA A 1 112 ? 1.235 10.503 -8.099 1.00 95.62 112 ALA A O 1
ATOM 904 N N . VAL A 1 113 ? 0.921 11.050 -10.250 1.00 95.38 113 VAL A N 1
ATOM 905 C CA . VAL A 1 113 ? 1.076 12.506 -10.054 1.00 95.38 113 VAL A CA 1
ATOM 906 C C . VAL A 1 113 ? -0.242 13.225 -9.731 1.00 95.38 113 VAL A C 1
ATOM 908 O O . VAL A 1 113 ? -0.269 14.455 -9.633 1.00 95.38 113 VAL A O 1
ATOM 911 N N . THR A 1 114 ? -1.343 12.487 -9.557 1.00 94.38 114 THR A N 1
ATOM 912 C CA . THR A 1 114 ? -2.641 13.062 -9.178 1.00 94.38 114 THR A CA 1
ATOM 913 C C . THR A 1 114 ? -2.536 13.812 -7.847 1.00 94.38 114 THR A C 1
ATOM 915 O O . THR A 1 114 ? -1.990 13.311 -6.866 1.00 94.38 114 THR A O 1
ATOM 918 N N . ARG A 1 115 ? -3.079 15.035 -7.793 1.00 94.00 115 ARG A N 1
ATOM 919 C CA . ARG A 1 115 ? -3.001 15.893 -6.602 1.00 94.00 115 ARG A CA 1
ATOM 920 C C . ARG A 1 115 ? -3.798 15.304 -5.435 1.00 94.00 115 ARG A C 1
ATOM 922 O O . ARG A 1 115 ? -5.008 15.133 -5.534 1.00 94.00 115 ARG A O 1
ATOM 929 N N . GLY A 1 116 ? -3.137 15.141 -4.294 1.00 93.44 116 GLY A N 1
ATOM 930 C CA . GLY A 1 116 ? -3.752 14.703 -3.042 1.00 93.44 116 GLY A CA 1
ATOM 931 C C . GLY A 1 116 ? -2.841 13.744 -2.285 1.00 93.44 116 GLY A C 1
ATOM 932 O O . GLY A 1 116 ? -1.817 13.312 -2.803 1.00 93.44 116 GLY A O 1
ATOM 933 N N . ILE A 1 117 ? -3.210 13.420 -1.046 1.00 92.44 117 ILE A N 1
ATOM 934 C CA . ILE A 1 117 ? -2.583 12.309 -0.324 1.00 92.44 117 ILE A CA 1
ATOM 935 C C . ILE A 1 117 ? -3.245 11.031 -0.837 1.00 92.44 117 ILE A C 1
ATOM 937 O O . ILE A 1 117 ? -4.461 10.884 -0.716 1.00 92.44 117 ILE A O 1
ATOM 941 N N . GLY A 1 118 ? -2.465 10.122 -1.413 1.00 94.19 118 GLY A N 1
ATOM 942 C CA . GLY A 1 118 ? -3.003 8.910 -2.015 1.00 94.19 118 GLY A CA 1
ATOM 943 C C . GLY A 1 118 ? -1.925 7.949 -2.495 1.00 94.19 118 GLY A C 1
ATOM 944 O O . GLY A 1 118 ? -0.739 8.147 -2.241 1.00 94.19 118 GLY A O 1
ATOM 945 N N . TRP A 1 119 ? -2.374 6.902 -3.183 1.00 95.81 119 TRP A N 1
ATOM 946 C CA . TRP A 1 119 ? -1.546 5.831 -3.729 1.00 95.81 119 TRP A CA 1
ATOM 947 C C . TRP A 1 119 ? -1.966 5.553 -5.172 1.00 95.81 119 TRP A C 1
ATOM 949 O O . TRP A 1 119 ? -3.161 5.543 -5.466 1.00 95.81 119 TRP A O 1
ATOM 959 N N . ALA A 1 120 ? -0.998 5.274 -6.045 1.00 96.12 120 ALA A N 1
ATOM 960 C CA . ALA A 1 120 ? -1.245 4.558 -7.292 1.00 96.12 120 ALA A CA 1
ATOM 961 C C . ALA A 1 120 ? -0.958 3.075 -7.039 1.00 96.12 120 ALA A C 1
ATOM 963 O O . ALA A 1 120 ? 0.106 2.732 -6.520 1.00 96.12 120 ALA A O 1
ATOM 964 N N . VAL A 1 121 ? -1.916 2.208 -7.357 1.00 95.00 121 VAL A N 1
ATOM 965 C CA . VAL A 1 121 ? -1.827 0.771 -7.083 1.00 95.00 121 VAL A CA 1
ATOM 966 C C . VAL A 1 121 ? -2.264 0.018 -8.325 1.00 95.00 121 VAL A C 1
ATOM 968 O O . VAL A 1 121 ? -3.314 0.327 -8.873 1.00 95.00 121 VAL A O 1
ATOM 971 N N . LEU A 1 122 ? -1.456 -0.958 -8.737 1.00 94.62 122 LEU A N 1
ATOM 972 C CA . LEU A 1 122 ? -1.840 -1.963 -9.720 1.00 94.62 122 LEU A CA 1
ATOM 973 C C . LEU A 1 122 ? -2.435 -3.151 -8.958 1.00 94.62 122 LEU A C 1
ATOM 975 O O . LEU A 1 122 ? -1.716 -3.839 -8.226 1.00 94.62 122 LEU A O 1
ATOM 979 N N . TRP A 1 123 ? -3.737 -3.371 -9.091 1.00 93.19 123 TRP A N 1
ATOM 980 C CA . TRP A 1 123 ? -4.437 -4.462 -8.416 1.00 93.19 123 TRP A CA 1
ATOM 981 C C . TRP A 1 123 ? -4.517 -5.696 -9.304 1.00 93.19 123 TRP A C 1
ATOM 983 O O . TRP A 1 123 ? -4.522 -5.588 -10.523 1.00 93.19 123 TRP A O 1
ATOM 993 N N . TYR A 1 124 ? -4.613 -6.875 -8.688 1.00 92.38 124 TYR A N 1
ATOM 994 C CA . TYR A 1 124 ? -4.927 -8.120 -9.384 1.00 92.38 124 TYR A CA 1
ATOM 995 C C . TYR A 1 124 ? -6.236 -8.688 -8.843 1.00 92.38 124 TYR A C 1
ATOM 997 O O . TYR A 1 124 ? -6.308 -9.119 -7.686 1.00 92.38 124 TYR A O 1
ATOM 1005 N N . ASP A 1 125 ? -7.266 -8.674 -9.682 1.00 92.44 125 ASP A N 1
ATOM 1006 C CA . ASP A 1 125 ? -8.525 -9.352 -9.418 1.00 92.44 125 ASP A CA 1
ATOM 1007 C C . ASP A 1 125 ? -8.384 -10.829 -9.793 1.00 92.44 125 ASP A C 1
ATOM 1009 O O . ASP A 1 125 ? -8.300 -11.196 -10.964 1.00 92.44 125 ASP A O 1
ATOM 1013 N N . LYS A 1 126 ? -8.367 -11.685 -8.770 1.00 92.31 126 LYS A N 1
ATOM 1014 C CA . LYS A 1 126 ? -8.240 -13.139 -8.920 1.00 92.31 126 LYS A CA 1
ATOM 1015 C C . LYS A 1 126 ? -9.489 -13.800 -9.496 1.00 92.31 126 LYS A C 1
ATOM 1017 O O . LYS A 1 126 ? -9.377 -14.893 -10.037 1.00 92.31 126 LYS A O 1
ATOM 1022 N N . ASN A 1 127 ? -10.662 -13.190 -9.328 1.00 94.44 127 ASN A N 1
ATOM 1023 C CA . ASN A 1 127 ? -11.913 -13.752 -9.833 1.00 94.44 127 ASN A CA 1
ATOM 1024 C C . ASN A 1 127 ? -12.010 -13.548 -11.344 1.00 94.44 127 ASN A C 1
ATOM 1026 O O . ASN A 1 127 ? -12.423 -14.446 -12.069 1.00 94.44 127 ASN A O 1
ATOM 1030 N N . GLU A 1 128 ? -11.595 -12.368 -11.798 1.00 91.38 128 GLU A N 1
ATOM 1031 C CA . GLU A 1 128 ? -11.631 -11.979 -13.206 1.00 91.38 128 GLU A CA 1
ATOM 1032 C C . GLU A 1 128 ? -10.327 -12.282 -13.959 1.00 91.38 128 GLU A C 1
ATOM 1034 O O . GLU A 1 128 ? -10.288 -12.140 -15.180 1.00 91.38 128 GLU A O 1
ATOM 1039 N N . ASP A 1 129 ? -9.272 -12.681 -13.241 1.00 85.94 129 ASP A N 1
ATOM 1040 C CA . ASP A 1 129 ? -7.904 -12.854 -13.744 1.00 85.94 129 ASP A CA 1
ATOM 1041 C C . ASP A 1 129 ? -7.397 -11.614 -14.507 1.00 85.94 129 ASP A C 1
ATOM 1043 O O . ASP A 1 129 ? -6.893 -11.692 -15.632 1.00 85.94 129 ASP A O 1
ATOM 1047 N N . LYS A 1 130 ? -7.577 -10.434 -13.895 1.00 86.44 130 LYS A N 1
ATOM 1048 C CA . LYS A 1 130 ? -7.300 -9.127 -14.515 1.00 86.44 130 LYS A CA 1
ATOM 1049 C C . LYS A 1 130 ? -6.470 -8.221 -13.622 1.00 86.44 130 LYS A C 1
ATOM 1051 O O . LYS A 1 130 ? -6.640 -8.203 -12.404 1.00 86.44 130 LYS A O 1
ATOM 1056 N N . PHE A 1 131 ? -5.612 -7.426 -14.258 1.00 89.38 131 PHE A N 1
ATOM 1057 C CA . PHE A 1 131 ? -4.953 -6.299 -13.609 1.00 89.38 131 PHE A CA 1
ATOM 1058 C C . PHE A 1 131 ? -5.777 -5.019 -13.790 1.00 89.38 131 PHE A C 1
ATOM 1060 O O . PHE A 1 131 ? -6.314 -4.792 -14.876 1.00 89.38 131 PHE A O 1
ATOM 1067 N N . LEU A 1 132 ? -5.884 -4.227 -12.720 1.00 83.06 132 LEU A N 1
ATOM 1068 C CA . LEU A 1 132 ? -6.654 -2.980 -12.632 1.00 83.06 132 LEU A CA 1
ATOM 1069 C C . LEU A 1 132 ? -5.763 -1.814 -12.200 1.00 83.06 132 LEU A C 1
ATOM 1071 O O . LEU A 1 132 ? -4.930 -2.033 -11.287 1.00 83.06 132 LEU A O 1
#

Foldseek 3Di:
DDDQDDFDADQADPAGPVNVVVLSVVLVVLRVVLVVLVVVLVPDPCVVPVVVVVVSVVVNVVSVVSNVVVVVVRNVRGPHDDDDDCPDLVNVQCCVVQVDPVSVCVVLVVVQPDDDPDDRDFDQDPVVRHTD